Protein AF-A0A183F972-F1 (afdb_monomer_lite)

Structure (mmCIF, N/CA/C/O backbone):
data_AF-A0A183F972-F1
#
_entry.id   AF-A0A183F972-F1
#
loop_
_atom_site.group_PDB
_atom_site.id
_atom_site.type_symbol
_atom_site.label_atom_id
_atom_site.label_alt_id
_atom_site.label_comp_id
_atom_site.label_asym_id
_atom_site.label_entity_id
_atom_site.label_seq_id
_atom_site.pdbx_PDB_ins_code
_atom_site.Cartn_x
_atom_site.Cartn_y
_atom_site.Cartn_z
_atom_site.occupancy
_atom_site.B_iso_or_equiv
_atom_site.auth_seq_id
_atom_site.auth_comp_id
_atom_site.auth_asym_id
_atom_site.auth_atom_id
_atom_site.pdbx_PDB_model_num
ATOM 1 N N . MET A 1 1 ? 6.195 13.287 -15.548 1.00 52.66 1 MET A N 1
ATOM 2 C CA . MET A 1 1 ? 5.630 12.202 -14.712 1.00 52.66 1 MET A CA 1
ATOM 3 C C . MET A 1 1 ? 6.356 11.994 -13.378 1.00 52.66 1 MET A C 1
ATOM 5 O O . MET A 1 1 ? 5.667 11.969 -12.371 1.00 52.66 1 MET A O 1
ATOM 9 N N . LYS A 1 2 ? 7.701 11.931 -13.301 1.00 54.66 2 LYS A N 1
ATOM 10 C CA . LYS A 1 2 ? 8.439 11.693 -12.029 1.00 54.66 2 LYS A CA 1
ATOM 11 C C . LYS A 1 2 ? 8.076 12.628 -10.852 1.00 54.66 2 LYS A C 1
ATOM 13 O O . LYS A 1 2 ? 7.987 12.168 -9.719 1.00 54.66 2 LYS A O 1
ATOM 18 N N . HIS A 1 3 ? 7.812 13.912 -11.105 1.00 54.81 3 HIS A N 1
ATOM 19 C CA . HIS A 1 3 ? 7.526 14.889 -10.040 1.00 54.81 3 HIS A CA 1
ATOM 20 C C . HIS A 1 3 ? 6.145 14.739 -9.377 1.00 54.81 3 HIS A C 1
ATOM 22 O O . HIS A 1 3 ? 6.008 15.029 -8.191 1.00 54.81 3 HIS A O 1
ATOM 28 N N . VAL A 1 4 ? 5.130 14.249 -10.101 1.00 59.44 4 VAL A N 1
ATOM 29 C CA . VAL A 1 4 ? 3.787 14.010 -9.533 1.00 59.44 4 VAL A CA 1
ATOM 30 C C . VAL A 1 4 ? 3.843 12.853 -8.535 1.00 59.44 4 VAL A C 1
ATOM 32 O O . VAL A 1 4 ? 3.300 12.941 -7.439 1.00 59.44 4 VAL A O 1
ATOM 35 N N . PHE A 1 5 ? 4.601 11.807 -8.862 1.00 61.44 5 PHE A N 1
ATOM 36 C CA . PHE A 1 5 ? 4.790 10.664 -7.975 1.00 61.44 5 PHE A CA 1
ATOM 37 C C . PHE A 1 5 ? 5.693 10.978 -6.787 1.00 61.44 5 PHE A C 1
ATOM 39 O O . PHE A 1 5 ? 5.356 10.600 -5.671 1.00 61.44 5 PHE A O 1
ATOM 46 N N . GLN A 1 6 ? 6.756 11.768 -6.965 1.00 62.56 6 GLN A N 1
ATOM 47 C CA . GLN A 1 6 ? 7.500 12.323 -5.826 1.00 62.56 6 GLN A CA 1
ATOM 48 C C . GLN A 1 6 ? 6.594 13.112 -4.872 1.00 62.56 6 GLN A C 1
ATOM 50 O O . GLN A 1 6 ? 6.799 13.040 -3.661 1.00 62.56 6 GLN A O 1
ATOM 55 N N . CYS A 1 7 ? 5.580 13.817 -5.385 1.00 58.50 7 CYS A N 1
ATOM 56 C CA . CYS A 1 7 ? 4.576 14.486 -4.560 1.00 58.50 7 CYS A CA 1
ATOM 57 C C . CYS A 1 7 ? 3.728 13.468 -3.775 1.00 58.50 7 CYS A C 1
ATOM 59 O O . CYS A 1 7 ? 3.641 13.580 -2.554 1.00 58.50 7 CYS A O 1
ATOM 61 N N . TYR A 1 8 ? 3.211 12.418 -4.428 1.00 63.59 8 TYR A N 1
ATOM 62 C CA . TYR A 1 8 ? 2.487 11.329 -3.754 1.00 63.59 8 TYR A CA 1
ATOM 63 C C . TYR A 1 8 ? 3.323 10.653 -2.656 1.00 63.59 8 TYR A C 1
ATOM 65 O O . TYR A 1 8 ? 2.876 10.567 -1.514 1.00 63.59 8 TYR A O 1
ATOM 73 N N . PHE A 1 9 ? 4.566 10.260 -2.948 1.00 66.25 9 PHE A N 1
ATOM 74 C CA . PHE A 1 9 ? 5.472 9.677 -1.953 1.00 66.25 9 PHE A CA 1
ATOM 75 C C . PHE A 1 9 ? 5.820 10.653 -0.830 1.00 66.25 9 PHE A C 1
ATOM 77 O O . PHE A 1 9 ? 5.952 10.241 0.317 1.00 66.25 9 PHE A O 1
ATOM 84 N N . SER A 1 10 ? 5.959 11.945 -1.132 1.00 63.38 10 SER A N 1
ATOM 85 C CA . SER A 1 10 ? 6.227 12.964 -0.113 1.00 63.38 10 SER A CA 1
ATOM 86 C C . SER A 1 10 ? 5.037 13.159 0.821 1.00 63.38 10 SER A C 1
ATOM 88 O O . SER A 1 10 ? 5.247 13.397 2.005 1.00 63.38 10 SER A O 1
ATOM 90 N N . VAL A 1 11 ? 3.803 13.021 0.326 1.00 63.72 11 VAL A N 1
ATOM 91 C CA . VAL A 1 11 ? 2.592 13.027 1.162 1.00 63.72 11 VAL A CA 1
ATOM 92 C C . VAL A 1 11 ? 2.502 11.741 1.991 1.00 63.72 11 VAL A C 1
ATOM 94 O O . VAL A 1 11 ? 2.289 11.826 3.198 1.00 63.72 11 VAL A O 1
ATOM 97 N N . LEU A 1 12 ? 2.760 10.571 1.391 1.00 63.28 12 LEU A N 1
ATOM 98 C CA . LEU A 1 12 ? 2.764 9.274 2.089 1.00 63.28 12 LEU A CA 1
ATOM 99 C C . LEU A 1 12 ? 3.850 9.184 3.177 1.00 63.28 12 LEU A C 1
ATOM 101 O O . LEU A 1 12 ? 3.616 8.612 4.236 1.00 63.28 12 LEU A O 1
ATOM 105 N N . LYS A 1 13 ? 5.026 9.786 2.958 1.00 63.78 13 LYS A N 1
ATOM 106 C CA . LYS A 1 13 ? 6.125 9.831 3.942 1.00 63.78 13 LYS A CA 1
ATOM 107 C C . LYS A 1 13 ? 5.927 10.886 5.039 1.00 63.78 13 LYS A C 1
ATOM 109 O O . LYS A 1 13 ? 6.632 10.842 6.041 1.00 63.78 13 LYS A O 1
ATOM 114 N N . ARG A 1 14 ? 5.002 11.840 4.873 1.00 63.56 14 ARG A N 1
ATOM 115 C CA . ARG A 1 14 ? 4.762 12.956 5.812 1.00 63.56 14 ARG A CA 1
ATOM 116 C C . ARG A 1 14 ? 3.481 12.807 6.636 1.00 63.56 14 ARG A C 1
ATOM 118 O O . ARG A 1 14 ? 2.963 13.817 7.094 1.00 63.56 14 ARG A O 1
ATOM 125 N N . VAL A 1 15 ? 2.934 11.608 6.829 1.00 57.22 15 VAL A N 1
ATOM 126 C CA . VAL A 1 15 ? 1.603 11.460 7.450 1.00 57.22 15 VAL A CA 1
ATOM 127 C C . VAL A 1 15 ? 1.608 11.884 8.931 1.00 57.22 15 VAL A C 1
ATOM 129 O O . VAL A 1 15 ? 2.204 11.211 9.770 1.00 57.22 15 VAL A O 1
ATOM 132 N N . PRO A 1 16 ? 0.871 12.967 9.259 1.00 52.12 16 PRO A N 1
ATOM 133 C CA . PRO A 1 16 ? -0.159 12.848 10.288 1.00 52.12 16 PRO A CA 1
ATOM 134 C C . PRO A 1 16 ? -1.527 13.384 9.825 1.00 52.12 16 PRO A C 1
ATOM 136 O O . PRO A 1 16 ? -2.385 13.638 10.664 1.00 52.12 16 PRO A O 1
ATOM 139 N N . ASN A 1 17 ? -1.763 13.588 8.518 1.00 54.66 17 ASN A N 1
ATOM 140 C CA . ASN A 1 17 ? -3.038 14.129 8.034 1.00 54.66 17 ASN A CA 1
ATOM 141 C C . ASN A 1 17 ? -3.799 13.142 7.136 1.00 54.66 17 ASN A C 1
ATOM 143 O O . ASN A 1 17 ? -3.602 13.075 5.923 1.00 54.66 17 ASN A O 1
ATOM 147 N N . VAL A 1 18 ? -4.691 12.382 7.775 1.00 58.53 18 VAL A N 1
ATOM 148 C CA . VAL A 1 18 ? -5.548 11.336 7.187 1.00 58.53 18 VAL A CA 1
ATOM 149 C C . VAL A 1 18 ? -6.432 11.871 6.045 1.00 58.53 18 VAL A C 1
ATOM 151 O O . VAL A 1 18 ? -6.808 11.117 5.154 1.00 58.53 18 VAL A O 1
ATOM 154 N N . ALA A 1 19 ? -6.710 13.182 6.014 1.00 64.31 19 ALA A N 1
ATOM 155 C CA . ALA A 1 19 ? -7.578 13.820 5.019 1.00 64.31 19 ALA A CA 1
ATOM 156 C C . ALA A 1 19 ? -7.033 13.787 3.578 1.00 64.31 19 ALA A C 1
ATOM 158 O O . ALA A 1 19 ? -7.811 13.849 2.629 1.00 64.31 19 ALA A O 1
ATOM 159 N N . LEU A 1 20 ? -5.712 13.694 3.397 1.00 65.44 20 LEU A N 1
ATOM 160 C CA . LEU A 1 20 ? -5.097 13.615 2.065 1.00 65.44 20 LEU A CA 1
ATOM 161 C C . LEU A 1 20 ? -4.826 12.178 1.621 1.00 65.44 20 LEU A C 1
ATOM 163 O O . LEU A 1 20 ? -4.466 11.964 0.469 1.00 65.44 20 LEU A O 1
ATOM 167 N N . LEU A 1 21 ? -4.993 11.194 2.505 1.00 68.06 21 LEU A N 1
ATOM 168 C CA . LEU A 1 21 ? -4.638 9.815 2.199 1.00 68.06 21 LEU A CA 1
ATOM 169 C C . LEU A 1 21 ? -5.596 9.196 1.176 1.00 68.06 21 LEU A C 1
ATOM 171 O O . LEU A 1 21 ? -5.149 8.585 0.214 1.00 68.06 21 LEU A O 1
ATOM 175 N N . GLU A 1 22 ? -6.897 9.414 1.344 1.00 68.88 22 GLU A N 1
ATOM 176 C CA . GLU A 1 22 ? -7.937 8.885 0.456 1.00 68.88 22 GLU A CA 1
ATOM 177 C C . GLU A 1 22 ? -7.767 9.335 -1.014 1.00 68.88 22 GLU A C 1
ATOM 179 O O . GLU A 1 22 ? -7.609 8.466 -1.873 1.00 68.88 22 GLU A O 1
ATOM 184 N N . PRO A 1 23 ? -7.667 10.643 -1.342 1.00 68.44 23 PRO A N 1
ATOM 185 C CA . PRO A 1 23 ? -7.429 11.077 -2.723 1.00 68.44 23 PRO A CA 1
ATOM 186 C C . PRO A 1 23 ? -6.050 10.664 -3.267 1.00 68.44 23 PRO A C 1
ATOM 188 O O . PRO A 1 23 ? -5.878 10.519 -4.479 1.00 68.44 23 PRO A O 1
ATOM 191 N N . VAL A 1 24 ? -5.054 10.458 -2.396 1.00 72.94 24 VAL A N 1
ATOM 192 C CA . VAL A 1 24 ? -3.731 9.956 -2.795 1.00 72.94 24 VAL A CA 1
ATOM 193 C C . VAL A 1 24 ? -3.787 8.483 -3.184 1.00 72.94 24 VAL A C 1
ATOM 195 O O . VAL A 1 24 ? -3.256 8.129 -4.233 1.00 72.94 24 VAL A O 1
ATOM 198 N N . LEU A 1 25 ? -4.452 7.637 -2.398 1.00 69.56 25 LEU A N 1
ATOM 199 C CA . LEU A 1 25 ? -4.633 6.214 -2.704 1.00 69.56 25 LEU A CA 1
ATOM 200 C C . LEU A 1 25 ? -5.541 6.006 -3.923 1.00 69.56 25 LEU A C 1
ATOM 202 O O . LEU A 1 25 ? -5.273 5.141 -4.759 1.00 69.56 25 LEU A O 1
ATOM 206 N N . GLU A 1 26 ? -6.576 6.833 -4.082 1.00 72.88 26 GLU A N 1
ATOM 207 C CA . GLU A 1 26 ? -7.409 6.833 -5.287 1.00 72.88 26 GLU A CA 1
ATOM 208 C C . GLU A 1 26 ? -6.581 7.190 -6.532 1.00 72.88 26 GLU A C 1
ATOM 210 O O . GLU A 1 26 ? -6.651 6.497 -7.547 1.00 72.88 26 GLU A O 1
ATOM 215 N N . GLY A 1 27 ? -5.746 8.230 -6.454 1.00 72.56 27 GLY A N 1
ATOM 216 C CA . GLY A 1 27 ? -4.826 8.584 -7.534 1.00 72.56 27 GLY A CA 1
ATOM 217 C C . GLY A 1 27 ? -3.812 7.474 -7.821 1.00 72.56 27 GLY A C 1
ATOM 218 O O . GLY A 1 27 ? -3.597 7.118 -8.978 1.00 72.56 27 GLY A O 1
ATOM 219 N N . LEU A 1 28 ? -3.222 6.885 -6.780 1.00 71.88 28 LEU A N 1
ATOM 220 C CA . LEU A 1 28 ? -2.202 5.851 -6.932 1.00 71.88 28 LEU A CA 1
ATOM 221 C C . LEU A 1 28 ? -2.775 4.581 -7.562 1.00 71.88 28 LEU A C 1
ATOM 223 O O . LEU A 1 28 ? -2.160 4.049 -8.475 1.00 71.88 28 LEU A O 1
ATOM 227 N N . SER A 1 29 ? -3.967 4.144 -7.151 1.00 69.38 29 SER A N 1
ATOM 228 C CA . SER A 1 29 ? -4.647 2.997 -7.764 1.00 69.38 29 SER A CA 1
ATOM 229 C C . SER A 1 29 ? -5.073 3.271 -9.210 1.00 69.38 29 SER A C 1
ATOM 231 O O . SER A 1 29 ? -4.837 2.436 -10.080 1.00 69.38 29 SER A O 1
ATOM 233 N N . LYS A 1 30 ? -5.627 4.452 -9.517 1.00 72.62 30 LYS A N 1
ATOM 234 C CA . LYS A 1 30 ? -6.040 4.809 -10.888 1.00 72.62 30 LYS A CA 1
ATOM 235 C C . LYS A 1 30 ? -4.871 4.930 -11.857 1.00 72.62 30 LYS A C 1
ATOM 237 O O . LYS A 1 30 ? -4.999 4.538 -13.013 1.00 72.62 30 LYS A O 1
ATOM 242 N N . PHE A 1 31 ? -3.746 5.475 -11.407 1.00 73.56 31 PHE A N 1
ATOM 243 C CA . PHE A 1 31 ? -2.599 5.783 -12.263 1.00 73.56 31 PHE A CA 1
ATOM 244 C C . PHE A 1 31 ? -1.415 4.832 -12.054 1.00 73.56 31 PHE A C 1
ATOM 246 O O . PHE A 1 31 ? -0.340 5.090 -12.593 1.00 73.56 31 PHE A O 1
ATOM 253 N N . ALA A 1 32 ? -1.599 3.731 -11.315 1.00 69.75 32 ALA A N 1
ATOM 254 C CA . ALA A 1 32 ? -0.531 2.780 -10.999 1.00 69.75 32 ALA A CA 1
ATOM 255 C C . ALA A 1 32 ? 0.127 2.198 -12.260 1.00 69.75 32 ALA A C 1
ATOM 257 O O . ALA A 1 32 ? 1.331 1.993 -12.294 1.00 69.75 32 ALA A O 1
ATOM 258 N N . HIS A 1 33 ? -0.657 2.002 -13.321 1.00 70.50 33 HIS A N 1
ATOM 259 C CA . HIS A 1 33 ? -0.201 1.504 -14.621 1.00 70.50 33 HIS A CA 1
ATOM 260 C C . HIS A 1 33 ? 0.685 2.494 -15.404 1.00 70.50 33 HIS A C 1
ATOM 262 O O . HIS A 1 33 ? 1.290 2.119 -16.400 1.00 70.50 33 HIS A O 1
ATOM 268 N N . LEU A 1 34 ? 0.743 3.769 -14.999 1.00 72.00 34 LEU A N 1
ATOM 269 C CA . LEU A 1 34 ? 1.594 4.793 -15.624 1.00 72.00 34 LEU A CA 1
ATOM 270 C C . LEU A 1 34 ? 2.964 4.918 -14.942 1.00 72.00 34 LEU A C 1
ATOM 272 O O . LEU A 1 34 ? 3.776 5.767 -15.325 1.00 72.00 34 LEU A O 1
ATOM 276 N N . LEU A 1 35 ? 3.195 4.137 -13.889 1.00 74.00 35 LEU A N 1
ATOM 277 C CA . LEU A 1 35 ? 4.454 4.090 -13.164 1.00 74.00 35 LEU A CA 1
ATOM 278 C C . LEU A 1 35 ? 5.431 3.137 -13.845 1.00 74.00 35 LEU A C 1
ATOM 280 O O . LEU A 1 35 ? 5.046 2.092 -14.356 1.00 74.00 35 LEU A O 1
ATOM 284 N N . GLY A 1 36 ? 6.713 3.491 -13.789 1.00 76.56 36 GLY A N 1
ATOM 285 C CA . GLY A 1 36 ? 7.775 2.545 -14.105 1.00 76.56 36 GLY A CA 1
ATOM 286 C C . GLY A 1 36 ? 7.884 1.458 -13.032 1.00 76.56 36 GLY A C 1
ATOM 287 O O . GLY A 1 36 ? 7.676 1.728 -11.843 1.00 76.56 36 GLY A O 1
ATOM 288 N N . VAL A 1 37 ? 8.238 0.243 -13.453 1.00 80.94 37 VAL A N 1
ATOM 289 C CA . VAL A 1 37 ? 8.401 -0.933 -12.580 1.00 80.94 37 VAL A CA 1
ATOM 290 C C . VAL A 1 37 ? 9.410 -0.672 -11.457 1.00 80.94 37 VAL A C 1
ATOM 292 O O . VAL A 1 37 ? 9.263 -1.200 -10.356 1.00 80.94 37 VAL A O 1
ATOM 295 N N . GLU A 1 38 ? 10.384 0.217 -11.683 1.00 81.88 38 GLU A N 1
ATOM 296 C CA . GLU A 1 38 ? 11.401 0.602 -10.702 1.00 81.88 38 GLU A CA 1
ATOM 297 C C . GLU A 1 38 ? 10.843 1.251 -9.421 1.00 81.88 38 GLU A C 1
ATOM 299 O O . GLU A 1 38 ? 11.564 1.363 -8.435 1.00 81.88 38 GLU A O 1
ATOM 304 N N . PHE A 1 39 ? 9.576 1.682 -9.415 1.00 80.12 39 PHE A N 1
ATOM 305 C CA . PHE A 1 39 ? 8.934 2.305 -8.252 1.00 80.12 39 PHE A CA 1
ATOM 306 C C . PHE A 1 39 ? 8.040 1.351 -7.458 1.00 80.12 39 PHE A C 1
ATOM 308 O O . PHE A 1 39 ? 7.573 1.709 -6.376 1.00 80.12 39 PHE A O 1
ATOM 315 N N . PHE A 1 40 ? 7.744 0.165 -7.986 1.00 84.88 40 PHE A N 1
ATOM 316 C CA . PHE A 1 40 ? 6.723 -0.696 -7.401 1.00 84.88 40 PHE A CA 1
ATOM 317 C C . PHE A 1 40 ? 7.124 -1.275 -6.048 1.00 84.88 40 PHE A C 1
ATOM 319 O O . PHE A 1 40 ? 6.279 -1.314 -5.157 1.00 84.88 40 PHE A O 1
ATOM 326 N N . GLU A 1 41 ? 8.388 -1.656 -5.850 1.00 85.88 41 GLU A N 1
ATOM 327 C CA . GLU A 1 41 ? 8.857 -2.169 -4.555 1.00 85.88 41 GLU A CA 1
ATOM 328 C C . GLU A 1 41 ? 8.655 -1.142 -3.432 1.00 85.88 41 GLU A C 1
ATOM 330 O O . GLU A 1 41 ? 8.077 -1.465 -2.393 1.00 85.88 41 GLU A O 1
ATOM 335 N N . ASP A 1 42 ? 9.019 0.120 -3.679 1.00 83.75 42 ASP A N 1
ATOM 336 C CA . ASP A 1 42 ? 8.832 1.222 -2.730 1.00 83.75 42 ASP A CA 1
ATOM 337 C C . ASP A 1 42 ? 7.350 1.458 -2.399 1.00 83.75 42 ASP A C 1
ATOM 339 O O . ASP A 1 42 ? 6.992 1.741 -1.249 1.00 83.75 42 ASP A O 1
ATOM 343 N N . ILE A 1 43 ? 6.465 1.346 -3.395 1.00 83.62 43 ILE A N 1
ATOM 344 C CA . ILE A 1 43 ? 5.018 1.509 -3.194 1.00 83.62 43 ILE A CA 1
ATOM 345 C C . ILE A 1 43 ? 4.468 0.353 -2.382 1.00 83.62 43 ILE A C 1
ATOM 347 O O . ILE A 1 43 ? 3.774 0.595 -1.399 1.00 83.62 43 ILE A O 1
ATOM 351 N N . ILE A 1 44 ? 4.784 -0.882 -2.765 1.00 87.50 44 ILE A N 1
ATOM 352 C CA . ILE A 1 44 ? 4.307 -2.085 -2.083 1.00 87.50 44 ILE A CA 1
ATOM 353 C C . ILE A 1 44 ? 4.757 -2.057 -0.621 1.00 87.50 44 ILE A C 1
ATOM 355 O O . ILE A 1 44 ? 3.927 -2.248 0.264 1.00 87.50 44 ILE A O 1
ATOM 359 N N . TYR A 1 45 ? 6.017 -1.704 -0.356 1.00 87.81 45 TYR A N 1
ATOM 360 C CA . TYR A 1 45 ? 6.536 -1.531 1.000 1.00 87.81 45 TYR A CA 1
ATOM 361 C C . TYR A 1 45 ? 5.801 -0.427 1.778 1.00 87.81 45 TYR A C 1
ATOM 363 O O . TYR A 1 45 ? 5.456 -0.588 2.949 1.00 87.81 45 TYR A O 1
ATOM 371 N N . THR A 1 46 ? 5.512 0.706 1.133 1.00 86.06 46 THR A N 1
ATOM 372 C CA . THR A 1 46 ? 4.760 1.801 1.766 1.00 86.06 46 THR A CA 1
ATOM 373 C C . THR A 1 46 ? 3.326 1.380 2.098 1.00 86.06 46 THR A C 1
ATOM 375 O O . THR A 1 46 ? 2.848 1.657 3.197 1.00 86.06 46 THR A O 1
ATOM 378 N N . MET A 1 47 ? 2.644 0.688 1.181 1.00 88.25 47 MET A N 1
ATOM 379 C CA . MET A 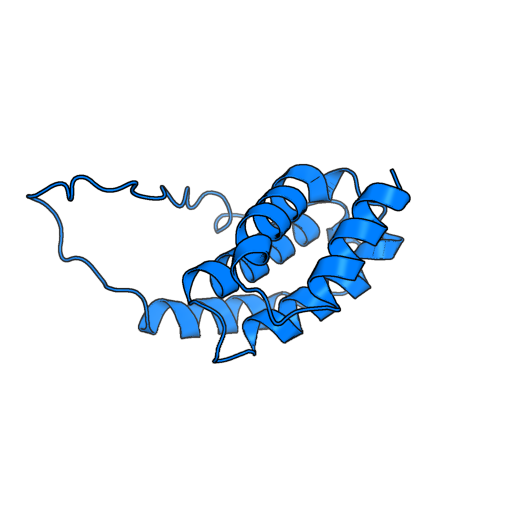1 47 ? 1.291 0.169 1.398 1.00 88.25 47 MET A CA 1
ATOM 380 C C . MET A 1 47 ? 1.268 -0.874 2.513 1.00 88.25 47 MET A C 1
ATOM 382 O O . MET A 1 47 ? 0.373 -0.840 3.350 1.00 88.25 47 MET A O 1
ATOM 386 N N . GLU A 1 48 ? 2.261 -1.759 2.568 1.00 89.25 48 GLU A N 1
ATOM 387 C CA . GLU A 1 48 ? 2.402 -2.764 3.624 1.00 89.25 48 GLU A CA 1
ATOM 388 C C . GLU A 1 48 ? 2.475 -2.107 5.011 1.00 89.25 48 GLU A C 1
ATOM 390 O O . GLU A 1 48 ? 1.662 -2.417 5.881 1.00 89.25 48 GLU A O 1
ATOM 395 N N . ASN A 1 49 ? 3.329 -1.092 5.178 1.00 88.69 49 ASN A N 1
ATOM 396 C CA . ASN A 1 49 ? 3.420 -0.330 6.430 1.00 88.69 49 ASN A CA 1
ATOM 397 C C . ASN A 1 49 ? 2.110 0.391 6.801 1.00 88.69 49 ASN A C 1
ATOM 399 O O . ASN A 1 49 ? 1.762 0.497 7.978 1.00 88.69 49 ASN A O 1
ATOM 403 N N . LEU A 1 50 ? 1.373 0.907 5.812 1.00 87.31 50 LEU A N 1
ATOM 404 C CA . LEU A 1 50 ? 0.086 1.567 6.044 1.00 87.31 50 LEU A CA 1
ATOM 405 C C . LEU A 1 50 ? -1.001 0.577 6.470 1.00 87.31 50 LEU A C 1
ATOM 407 O O . LEU A 1 50 ? -1.788 0.889 7.360 1.00 87.31 50 LEU A O 1
ATOM 411 N N . VAL A 1 51 ? -1.028 -0.619 5.882 1.00 89.50 51 VAL A N 1
ATOM 412 C CA . VAL A 1 51 ? -1.980 -1.684 6.235 1.00 89.50 51 VAL A CA 1
ATOM 413 C C . VAL A 1 51 ? -1.756 -2.184 7.663 1.00 89.50 51 VAL A C 1
ATOM 415 O O . VAL A 1 51 ? -2.710 -2.535 8.351 1.00 89.50 51 VAL A O 1
ATOM 418 N N . GLU A 1 52 ? -0.516 -2.193 8.151 1.00 88.44 52 GLU A N 1
ATOM 419 C CA . GLU A 1 52 ? -0.215 -2.582 9.534 1.00 88.44 52 GLU A CA 1
ATOM 420 C C . GLU A 1 52 ? -0.510 -1.480 10.567 1.00 88.44 52 GLU A C 1
ATOM 422 O O . GLU A 1 52 ? -0.572 -1.746 11.775 1.00 88.44 52 GLU A O 1
ATOM 427 N N . ASN A 1 53 ? -0.751 -0.245 10.119 1.00 87.44 53 ASN A N 1
ATOM 428 C CA . ASN A 1 53 ? -1.058 0.873 10.997 1.00 87.44 53 ASN A CA 1
ATOM 429 C C . ASN A 1 53 ? -2.487 0.774 11.558 1.00 87.44 53 ASN A C 1
ATOM 431 O O . ASN A 1 53 ? -3.463 1.154 10.917 1.00 87.44 53 ASN A O 1
ATOM 435 N N . LYS A 1 54 ? -2.604 0.347 12.821 1.00 79.75 54 LYS A N 1
ATOM 436 C CA . LYS A 1 54 ? -3.889 0.210 13.535 1.00 79.75 54 LYS A CA 1
ATOM 437 C C . LYS A 1 54 ? -4.676 1.515 13.700 1.00 79.75 54 LYS A C 1
ATOM 439 O O . LYS A 1 54 ? -5.873 1.457 13.960 1.00 79.75 54 LYS A O 1
ATOM 444 N N . ASN A 1 55 ? -4.023 2.671 13.575 1.00 84.56 55 ASN A N 1
ATOM 445 C CA . ASN A 1 55 ? -4.688 3.974 13.649 1.00 84.56 55 ASN A CA 1
ATOM 446 C C . ASN A 1 55 ? -5.298 4.390 12.303 1.00 84.56 55 ASN A C 1
ATOM 448 O O . ASN A 1 55 ? -6.006 5.395 12.232 1.00 84.56 55 ASN A O 1
ATOM 452 N N . LEU A 1 56 ? -5.006 3.650 11.230 1.00 84.56 56 LEU A N 1
ATOM 453 C CA . LEU A 1 56 ? -5.537 3.908 9.906 1.00 84.56 56 LEU A CA 1
ATOM 454 C C . LEU A 1 56 ? -6.973 3.388 9.798 1.00 84.56 56 LEU A C 1
ATOM 456 O O . LEU A 1 56 ? -7.284 2.296 10.279 1.00 84.56 56 LEU A O 1
ATOM 460 N N . ARG A 1 57 ? -7.862 4.150 9.149 1.00 84.62 57 ARG A N 1
ATOM 461 C CA . ARG A 1 57 ? -9.256 3.725 8.965 1.00 84.62 57 ARG A CA 1
ATOM 462 C C . ARG A 1 57 ? -9.292 2.405 8.193 1.00 84.62 57 ARG A C 1
ATOM 464 O O . ARG A 1 57 ? -8.518 2.208 7.259 1.00 84.62 57 ARG A O 1
ATOM 471 N N . LEU A 1 58 ? -10.242 1.537 8.533 1.00 85.00 58 LEU A N 1
ATOM 472 C CA . LEU A 1 58 ? -10.445 0.245 7.866 1.00 85.00 58 LEU A CA 1
ATOM 473 C C . LEU A 1 58 ? -10.531 0.384 6.336 1.00 85.00 58 LEU A C 1
ATOM 475 O O . LEU A 1 58 ? -9.895 -0.365 5.600 1.00 85.00 58 LEU A O 1
ATOM 479 N N . LEU A 1 59 ? -11.275 1.388 5.865 1.00 82.88 59 LEU A N 1
ATOM 480 C CA . LEU A 1 59 ? -11.431 1.674 4.441 1.00 82.88 59 LEU A CA 1
ATOM 481 C C . LEU A 1 59 ? -10.103 2.066 3.767 1.00 82.88 59 LEU A C 1
ATOM 483 O O . LEU A 1 59 ? -9.817 1.608 2.666 1.00 82.88 59 LEU A O 1
ATOM 487 N N . ASP A 1 60 ? -9.266 2.857 4.440 1.00 83.62 60 ASP A N 1
ATOM 488 C CA . ASP A 1 60 ? -7.958 3.268 3.913 1.00 83.62 60 ASP A CA 1
ATOM 489 C C . ASP A 1 60 ? -6.993 2.076 3.825 1.00 83.62 60 ASP A C 1
ATOM 491 O O . ASP A 1 60 ? -6.246 1.954 2.854 1.00 83.62 60 ASP A O 1
ATOM 495 N N . GLN A 1 61 ? -7.040 1.156 4.798 1.00 87.94 61 GLN A N 1
ATOM 496 C CA . GLN A 1 61 ? -6.272 -0.093 4.744 1.00 87.94 61 GLN A CA 1
ATOM 497 C C . GLN A 1 61 ? -6.693 -0.945 3.536 1.00 87.94 61 GLN A C 1
ATOM 499 O O . GLN A 1 61 ? -5.839 -1.468 2.820 1.00 87.94 61 GLN A O 1
ATOM 504 N N . LEU A 1 62 ? -7.996 -1.035 3.251 1.00 87.50 62 LEU A N 1
ATOM 505 C CA . LEU A 1 62 ? -8.505 -1.736 2.067 1.00 87.50 62 LEU A CA 1
ATOM 506 C C . LEU A 1 62 ? -8.055 -1.069 0.760 1.00 87.50 62 LEU A C 1
ATOM 508 O O . LEU A 1 62 ? -7.660 -1.770 -0.171 1.00 87.50 62 LEU A O 1
ATOM 512 N N . TYR A 1 63 ? -8.041 0.265 0.690 1.00 83.12 63 TYR A N 1
ATOM 513 C CA . TYR A 1 63 ? -7.514 0.981 -0.476 1.00 83.12 63 TYR A CA 1
ATOM 514 C C . TYR A 1 63 ? -6.019 0.732 -0.703 1.00 83.12 63 TYR A C 1
ATOM 516 O O . TYR A 1 63 ? -5.596 0.564 -1.851 1.00 83.12 63 TYR A O 1
ATOM 524 N N . CYS A 1 64 ? -5.220 0.655 0.366 1.00 87.75 64 CYS A N 1
ATOM 525 C CA . CYS A 1 64 ? -3.803 0.299 0.266 1.00 87.75 64 CYS A CA 1
ATOM 526 C C . CYS A 1 64 ? -3.630 -1.098 -0.349 1.00 87.75 64 CYS A C 1
ATOM 528 O O . CYS A 1 64 ? -2.865 -1.267 -1.298 1.00 87.75 64 CYS A O 1
ATOM 530 N N . ILE A 1 65 ? -4.393 -2.085 0.134 1.00 90.38 65 ILE A N 1
ATOM 531 C CA . ILE A 1 65 ? -4.346 -3.457 -0.390 1.00 90.38 65 ILE A CA 1
ATOM 532 C C . ILE A 1 65 ? -4.791 -3.508 -1.856 1.00 90.38 65 ILE A C 1
ATOM 534 O O . ILE A 1 65 ? -4.114 -4.119 -2.680 1.00 90.38 65 ILE A O 1
ATOM 538 N N . ASN A 1 66 ? -5.886 -2.828 -2.206 1.00 86.94 66 ASN A N 1
ATOM 539 C CA . ASN A 1 66 ? -6.361 -2.762 -3.587 1.00 86.94 66 ASN A CA 1
ATOM 540 C C . ASN A 1 66 ? -5.302 -2.161 -4.523 1.00 86.94 66 ASN A C 1
ATOM 542 O O . ASN A 1 66 ? -5.100 -2.654 -5.626 1.00 86.94 66 ASN A O 1
ATOM 546 N N . THR A 1 67 ? -4.582 -1.133 -4.069 1.00 85.56 67 THR A N 1
ATOM 547 C CA . THR A 1 67 ? -3.499 -0.519 -4.850 1.00 85.56 67 THR A CA 1
ATOM 548 C C . THR A 1 67 ? -2.375 -1.515 -5.133 1.00 85.56 67 THR A C 1
ATOM 550 O O . THR A 1 67 ? -1.883 -1.575 -6.258 1.00 85.56 67 THR A O 1
ATOM 553 N N . VAL A 1 68 ? -2.000 -2.334 -4.146 1.00 88.44 68 VAL A N 1
ATOM 554 C CA . VAL A 1 68 ? -1.004 -3.399 -4.338 1.00 88.44 68 VAL A CA 1
ATOM 555 C C . VAL A 1 68 ? -1.485 -4.426 -5.358 1.00 88.44 68 VAL A C 1
ATOM 557 O O . VAL A 1 68 ? -0.721 -4.777 -6.251 1.00 88.44 68 VAL A O 1
ATOM 560 N N . PHE A 1 69 ? -2.741 -4.872 -5.282 1.00 89.25 69 PHE A N 1
ATOM 561 C CA . PHE A 1 69 ? -3.268 -5.819 -6.266 1.00 89.25 69 PHE A CA 1
ATOM 562 C C . PHE A 1 69 ? -3.312 -5.231 -7.674 1.00 89.25 69 PHE A C 1
ATOM 564 O O . PHE A 1 69 ? -2.879 -5.898 -8.601 1.00 89.25 69 PHE A O 1
ATOM 571 N N . VAL A 1 70 ? -3.700 -3.965 -7.843 1.00 85.38 70 VAL A N 1
ATOM 572 C CA . VAL A 1 70 ? -3.647 -3.294 -9.153 1.00 85.38 70 VAL A CA 1
ATOM 573 C C . VAL A 1 70 ? -2.225 -3.278 -9.727 1.00 85.38 70 VAL A C 1
ATOM 575 O O . VAL A 1 70 ? -2.045 -3.551 -10.912 1.00 85.38 70 VAL A O 1
ATOM 578 N N . ILE A 1 71 ? -1.210 -2.997 -8.901 1.00 85.50 71 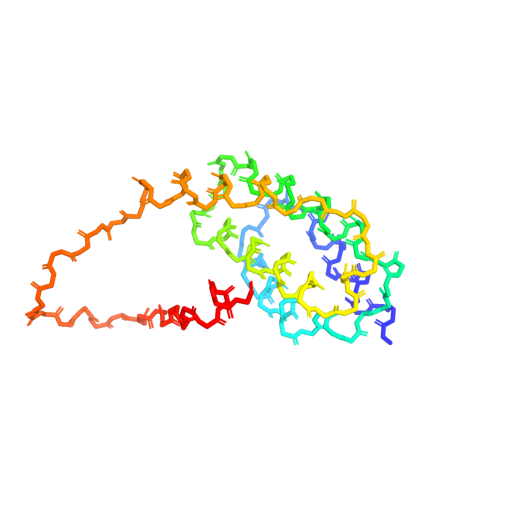ILE A N 1
ATOM 579 C CA . ILE A 1 71 ? 0.200 -3.029 -9.326 1.00 85.50 71 ILE A CA 1
ATOM 580 C C . ILE A 1 71 ? 0.606 -4.444 -9.746 1.00 85.50 71 ILE A C 1
ATOM 582 O O . ILE A 1 71 ? 1.165 -4.627 -10.827 1.00 85.50 71 ILE A O 1
ATOM 586 N N . LEU A 1 72 ? 0.306 -5.441 -8.909 1.00 87.94 72 LEU A N 1
ATOM 587 C CA . LEU A 1 72 ? 0.659 -6.839 -9.155 1.00 87.94 72 LEU A CA 1
ATOM 588 C C . LEU A 1 72 ? -0.134 -7.466 -10.306 1.00 87.94 72 LEU A C 1
ATOM 590 O O . LEU A 1 72 ? 0.339 -8.438 -10.873 1.00 87.94 72 LEU A O 1
ATOM 594 N N . SER A 1 73 ? -1.299 -6.934 -10.679 1.00 85.19 73 SER A N 1
ATOM 595 C CA . SER A 1 73 ? -2.048 -7.374 -11.862 1.00 85.19 73 SER A CA 1
ATOM 596 C C . SER A 1 73 ? -1.491 -6.805 -13.172 1.00 85.19 73 SER A C 1
ATOM 598 O O . SER A 1 73 ? -1.757 -7.378 -14.226 1.00 85.19 73 SER A O 1
ATOM 600 N N . GLY A 1 74 ? -0.733 -5.704 -13.124 1.00 83.75 74 GLY A N 1
ATOM 601 C CA . GLY A 1 74 ? -0.085 -5.084 -14.284 1.00 83.75 74 GLY A CA 1
ATOM 602 C C . GLY A 1 74 ? 1.377 -5.505 -14.451 1.00 83.75 74 GLY A C 1
ATOM 603 O O . GLY A 1 74 ? 1.749 -6.649 -14.203 1.00 83.75 74 GLY A O 1
ATOM 604 N N . ASP A 1 75 ? 2.240 -4.555 -14.815 1.00 80.38 75 ASP A N 1
ATOM 605 C CA . ASP A 1 75 ? 3.680 -4.799 -15.009 1.00 80.38 75 ASP A CA 1
ATOM 606 C C . ASP A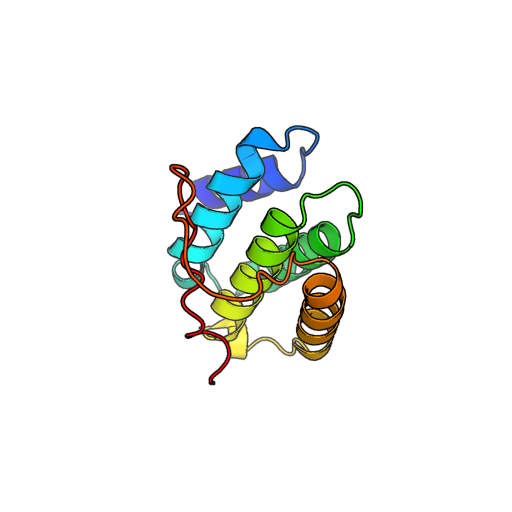 1 75 ? 4.406 -5.242 -13.719 1.00 80.38 75 ASP A C 1
ATOM 608 O O . ASP A 1 75 ? 5.539 -5.727 -13.761 1.00 80.38 75 ASP A O 1
ATOM 612 N N . GLY A 1 76 ? 3.754 -5.114 -12.557 1.00 79.56 76 GLY A N 1
ATOM 613 C CA . GLY A 1 76 ? 4.256 -5.591 -11.271 1.00 79.56 76 GLY A CA 1
ATOM 614 C C . GLY A 1 76 ? 4.300 -7.114 -11.138 1.00 79.56 76 GLY A C 1
ATOM 615 O O . GLY A 1 76 ? 4.929 -7.595 -10.201 1.00 79.56 76 GLY A O 1
ATOM 616 N N . GLN A 1 77 ? 3.723 -7.878 -12.075 1.00 82.00 77 GLN A N 1
ATOM 617 C CA . GLN A 1 77 ? 3.873 -9.344 -12.135 1.00 82.00 77 GLN A CA 1
ATOM 618 C C . GLN A 1 77 ? 5.333 -9.793 -12.281 1.00 82.00 77 GLN A C 1
ATOM 620 O O . GLN A 1 77 ? 5.683 -10.909 -11.906 1.00 82.00 77 GLN A O 1
ATOM 625 N N . LEU A 1 78 ? 6.192 -8.928 -12.830 1.00 81.00 78 LEU A N 1
ATOM 626 C CA . LEU A 1 78 ? 7.622 -9.197 -12.979 1.00 81.00 78 LEU A CA 1
ATOM 627 C C . LEU A 1 78 ? 8.385 -9.100 -11.649 1.00 81.00 78 LEU A C 1
ATOM 629 O O . LEU A 1 78 ? 9.545 -9.506 -11.574 1.00 81.00 78 LEU A O 1
ATOM 633 N N . LEU A 1 79 ? 7.753 -8.567 -10.600 1.00 82.06 79 LEU A N 1
ATOM 634 C CA . LEU A 1 79 ? 8.324 -8.526 -9.263 1.00 82.06 79 LEU A CA 1
ATOM 635 C C . LEU A 1 79 ? 8.126 -9.877 -8.581 1.00 82.06 79 LEU A C 1
ATOM 637 O O . LEU A 1 79 ? 7.033 -10.438 -8.583 1.00 82.06 79 LEU A O 1
ATOM 641 N N . ASN A 1 80 ? 9.155 -10.364 -7.891 1.00 82.88 80 ASN A N 1
ATOM 642 C CA . ASN A 1 80 ? 9.068 -11.589 -7.093 1.00 82.88 80 ASN A CA 1
ATOM 643 C C . ASN A 1 80 ? 8.403 -11.333 -5.722 1.00 82.88 80 ASN A C 1
ATOM 645 O O . ASN A 1 80 ? 8.957 -11.648 -4.666 1.00 82.88 80 ASN A O 1
ATOM 649 N N . VAL A 1 81 ? 7.239 -10.680 -5.728 1.00 85.69 81 VAL A N 1
ATOM 650 C CA . VAL A 1 81 ? 6.479 -10.306 -4.530 1.00 85.69 81 VAL A CA 1
ATOM 651 C C . VAL A 1 81 ? 5.434 -11.376 -4.239 1.00 85.69 81 VAL A C 1
ATOM 653 O O . VAL A 1 81 ? 4.554 -11.621 -5.052 1.00 85.69 81 VAL A O 1
ATOM 656 N N . ASP A 1 82 ? 5.476 -11.964 -3.041 1.00 86.44 82 ASP A N 1
ATOM 657 C CA . ASP A 1 82 ? 4.430 -12.886 -2.581 1.00 86.44 82 ASP A CA 1
ATOM 658 C C . ASP A 1 82 ? 3.149 -12.133 -2.138 1.00 86.44 82 ASP A C 1
ATOM 660 O O . ASP A 1 82 ? 3.176 -11.452 -1.099 1.00 86.44 82 ASP A O 1
ATOM 664 N N . PRO A 1 83 ? 2.009 -12.270 -2.850 1.00 87.81 83 PRO A N 1
ATOM 665 C CA . PRO A 1 83 ? 0.758 -11.605 -2.493 1.00 87.81 83 PRO A CA 1
ATOM 666 C C . PRO A 1 83 ? 0.064 -12.218 -1.262 1.00 87.81 83 PRO A C 1
ATOM 668 O O . PRO A 1 83 ? -0.854 -11.601 -0.711 1.00 87.81 83 PRO A O 1
ATOM 671 N N . SER A 1 84 ? 0.492 -13.394 -0.772 1.00 89.25 84 SER A N 1
ATOM 672 C CA . SER A 1 84 ? -0.146 -14.123 0.342 1.00 89.25 84 SER A CA 1
ATOM 673 C C . SER A 1 84 ? -0.316 -13.288 1.614 1.00 89.25 84 SER A C 1
ATOM 675 O O . SER A 1 84 ? -1.256 -13.488 2.391 1.00 89.25 84 SER A O 1
ATOM 677 N N . ARG A 1 85 ? 0.588 -12.334 1.852 1.00 89.81 85 ARG A N 1
ATOM 678 C CA . ARG A 1 85 ? 0.535 -11.431 3.008 1.00 89.81 85 ARG A CA 1
ATOM 679 C C . ARG A 1 85 ? -0.597 -10.410 2.908 1.00 89.81 85 ARG A C 1
ATOM 681 O O . ARG A 1 85 ? -1.280 -10.170 3.901 1.00 89.81 85 ARG A O 1
ATOM 688 N N . PHE A 1 86 ? -0.879 -9.906 1.709 1.00 91.19 86 PHE A N 1
ATOM 689 C CA . PHE A 1 86 ? -1.982 -8.976 1.473 1.0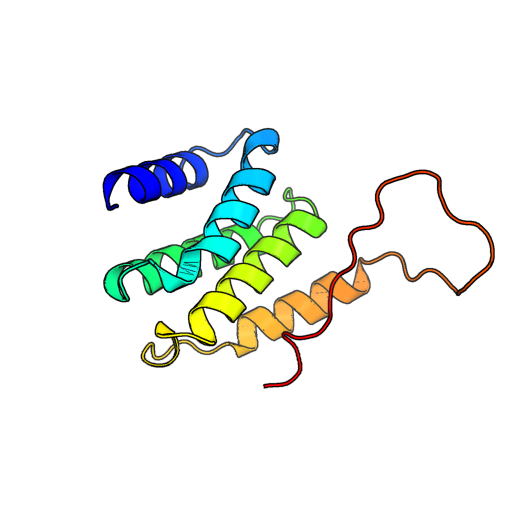0 91.19 86 PHE A CA 1
ATOM 690 C C . PHE A 1 86 ? -3.335 -9.684 1.564 1.00 91.19 86 PHE A C 1
ATOM 692 O O . PHE A 1 86 ? -4.240 -9.165 2.214 1.00 91.19 86 PHE A O 1
ATOM 699 N N . TYR A 1 87 ? -3.447 -10.917 1.054 1.00 91.56 87 TYR A N 1
ATOM 700 C CA . TYR A 1 87 ? -4.640 -11.747 1.263 1.00 91.56 87 TYR A CA 1
ATOM 701 C C . TYR A 1 87 ? -4.923 -11.984 2.753 1.00 91.56 87 TYR A C 1
ATOM 703 O O . TYR A 1 87 ? -6.051 -11.797 3.210 1.00 91.56 87 TYR A O 1
ATOM 711 N N . ARG A 1 88 ? -3.897 -12.319 3.548 1.00 92.75 88 ARG A N 1
ATOM 712 C CA . ARG A 1 88 ? -4.028 -12.463 5.011 1.00 92.75 88 ARG A CA 1
ATOM 713 C C . ARG A 1 88 ? -4.533 -11.184 5.682 1.00 92.75 88 ARG A C 1
ATOM 715 O O . ARG A 1 88 ? -5.356 -11.266 6.595 1.00 92.75 88 ARG A O 1
ATOM 722 N N . SER A 1 89 ? -4.074 -10.017 5.234 1.00 92.12 89 SER A N 1
ATOM 723 C CA . SER A 1 89 ? -4.578 -8.730 5.718 1.00 92.12 89 SER A CA 1
ATOM 724 C C . SER A 1 89 ? -6.048 -8.522 5.356 1.00 92.12 89 SER A C 1
ATOM 726 O O . SER A 1 89 ? -6.823 -8.175 6.241 1.00 92.12 89 SER A O 1
ATOM 728 N N . VAL A 1 90 ? -6.480 -8.837 4.128 1.00 91.06 90 VAL A N 1
ATOM 729 C CA . VAL A 1 90 ? -7.906 -8.776 3.747 1.00 91.06 90 VAL A CA 1
ATOM 730 C C . VAL A 1 90 ? -8.759 -9.644 4.665 1.00 91.06 90 VAL A C 1
ATOM 732 O O . VAL A 1 90 ? -9.721 -9.141 5.236 1.00 91.06 90 VAL A O 1
ATOM 735 N N . TYR A 1 91 ? -8.391 -10.909 4.889 1.00 90.38 91 TYR A N 1
ATOM 736 C CA . TYR A 1 91 ? -9.146 -11.795 5.787 1.00 90.38 91 TYR A CA 1
ATOM 737 C C . TYR A 1 91 ? -9.249 -11.253 7.216 1.00 90.38 91 TYR A C 1
ATOM 739 O O . TYR A 1 91 ? -10.287 -11.388 7.863 1.00 90.38 91 TYR A O 1
ATOM 747 N N . ARG A 1 92 ? -8.199 -10.592 7.710 1.00 90.81 92 ARG A N 1
ATOM 748 C CA . ARG A 1 92 ? -8.222 -9.929 9.018 1.00 90.81 92 ARG A CA 1
ATOM 749 C C . ARG A 1 92 ? -9.185 -8.738 9.042 1.00 90.81 92 ARG A C 1
ATOM 751 O O . ARG A 1 92 ? -9.892 -8.566 10.031 1.00 90.81 92 ARG A O 1
ATOM 758 N N . LEU A 1 93 ? -9.203 -7.935 7.978 1.00 89.62 93 LEU A N 1
ATOM 759 C CA . LEU A 1 93 ? -10.051 -6.745 7.849 1.00 89.62 93 LEU A CA 1
ATOM 760 C C . LEU A 1 93 ? -11.517 -7.093 7.584 1.00 89.62 93 LEU A C 1
ATOM 762 O O . LEU A 1 93 ? -12.396 -6.405 8.093 1.00 89.62 93 LEU A O 1
ATOM 766 N N . LEU A 1 94 ? -11.793 -8.191 6.875 1.00 86.88 94 LEU A N 1
ATOM 767 C CA . LEU A 1 94 ? -13.147 -8.711 6.658 1.00 86.88 94 LEU A CA 1
ATOM 768 C C . LEU A 1 94 ? -13.882 -8.939 7.987 1.00 86.88 94 LEU A C 1
ATOM 770 O O . LEU A 1 94 ? -15.053 -8.599 8.093 1.00 86.88 94 LEU A O 1
ATOM 774 N N . ASN A 1 95 ? -13.190 -9.420 9.025 1.00 84.75 95 ASN A N 1
ATOM 775 C CA . ASN A 1 95 ? -13.778 -9.601 10.361 1.00 84.75 95 ASN A CA 1
ATOM 776 C C . ASN A 1 95 ? -14.181 -8.287 11.055 1.00 84.75 95 ASN A C 1
ATOM 778 O O . ASN A 1 95 ? -14.903 -8.320 12.047 1.00 84.75 95 ASN A O 1
ATOM 782 N N . GLN A 1 96 ? -13.689 -7.143 10.577 1.00 83.31 96 GLN A N 1
ATOM 783 C CA . GLN A 1 96 ? -13.991 -5.819 11.125 1.00 83.31 96 GLN A CA 1
ATOM 784 C C . GLN A 1 96 ? -15.069 -5.092 10.319 1.00 83.31 96 GLN A C 1
ATOM 786 O O . GLN A 1 96 ? -15.549 -4.043 10.750 1.00 83.31 96 GLN A O 1
ATOM 791 N N . LEU A 1 97 ? -15.439 -5.616 9.146 1.00 81.88 97 LEU A N 1
ATOM 792 C CA . LEU A 1 97 ? -16.473 -5.004 8.332 1.00 81.88 97 LEU A CA 1
ATOM 793 C C . LEU A 1 97 ? -17.845 -5.212 8.981 1.00 81.88 97 LEU A C 1
ATOM 795 O O . LEU A 1 97 ? -18.155 -6.314 9.443 1.00 81.88 97 LEU A O 1
ATOM 799 N N . PRO A 1 98 ? -18.699 -4.177 8.986 1.00 75.88 98 PRO A N 1
ATOM 800 C CA . PRO A 1 98 ? -20.087 -4.351 9.364 1.00 75.88 98 PRO A CA 1
ATOM 801 C C . PRO A 1 98 ? -20.766 -5.228 8.304 1.00 75.88 98 PRO A C 1
ATOM 803 O O . PRO A 1 98 ? -21.015 -4.792 7.182 1.00 75.88 98 PRO A O 1
ATOM 806 N N . PHE A 1 99 ? -21.049 -6.485 8.645 1.00 68.31 99 PHE A N 1
ATOM 807 C CA . PHE A 1 99 ? -21.877 -7.344 7.806 1.00 68.31 99 PHE A CA 1
ATOM 808 C C . PHE A 1 99 ? -23.332 -6.907 7.947 1.00 68.31 99 PHE A C 1
ATOM 810 O O . PHE A 1 99 ? -24.014 -7.241 8.917 1.00 68.31 99 PHE A O 1
ATOM 817 N N . GLU A 1 100 ? -23.810 -6.137 6.976 1.00 59.97 100 GLU A N 1
ATOM 818 C CA . GLU A 1 100 ? -25.213 -5.760 6.905 1.00 59.97 100 GLU A CA 1
ATOM 819 C C . GLU A 1 100 ? -26.042 -6.973 6.450 1.00 59.97 100 GLU A C 1
ATOM 821 O O . GLU A 1 100 ? -25.853 -7.538 5.368 1.00 59.97 100 GLU A O 1
ATOM 826 N N . LYS A 1 101 ? -26.964 -7.423 7.302 1.00 49.53 101 LYS A N 1
ATOM 827 C CA . LYS A 1 101 ? -27.921 -8.485 6.972 1.00 49.53 101 LYS A CA 1
ATOM 828 C C . LYS A 1 101 ? -28.992 -7.862 6.047 1.00 49.53 101 LYS A C 1
ATOM 830 O O . LYS A 1 101 ? -29.915 -7.231 6.537 1.00 49.53 101 LYS A O 1
ATOM 835 N N . LYS A 1 102 ? -28.806 -7.968 4.721 1.00 54.34 102 LYS A N 1
ATOM 836 C CA . LYS A 1 102 ? -29.697 -7.558 3.590 1.00 54.34 102 LYS A CA 1
ATOM 837 C C . LYS A 1 102 ? -31.226 -7.539 3.883 1.00 54.34 102 LYS A C 1
ATOM 839 O O . LYS A 1 102 ? -31.678 -8.414 4.618 1.00 54.34 102 LYS A O 1
ATOM 844 N N . PRO A 1 103 ? -32.071 -6.878 3.047 1.00 51.78 103 PRO A N 1
ATOM 845 C CA . PRO A 1 103 ? -32.025 -5.528 2.452 1.00 51.78 103 PRO A CA 1
ATOM 846 C C . PRO A 1 103 ? -33.380 -4.780 2.633 1.00 51.78 103 PRO A C 1
ATOM 848 O O . PRO A 1 103 ? -34.438 -5.360 2.396 1.00 51.78 103 PRO A O 1
ATOM 851 N N . GLY A 1 104 ? -33.398 -3.487 2.981 1.00 49.88 104 GLY A N 1
ATOM 852 C CA . GLY A 1 104 ? -34.687 -2.777 3.108 1.00 49.88 104 GLY A CA 1
ATOM 853 C C . GLY A 1 104 ? -34.657 -1.260 3.270 1.00 49.88 104 GLY A C 1
ATOM 854 O O . GLY A 1 104 ? -35.632 -0.610 2.912 1.00 49.88 104 GLY A O 1
ATOM 855 N N . GLU A 1 105 ? -33.558 -0.669 3.726 1.00 48.56 105 GLU A N 1
ATOM 856 C CA . GLU A 1 105 ? -33.475 0.781 3.910 1.00 48.56 105 GLU A CA 1
ATOM 857 C C . GLU A 1 105 ? -32.163 1.276 3.308 1.00 48.56 105 GLU A C 1
ATOM 859 O O . GLU A 1 105 ? -31.086 0.905 3.763 1.00 48.56 105 GLU A O 1
ATOM 864 N N . LEU A 1 106 ? -32.241 2.074 2.237 1.00 52.41 106 LEU A N 1
ATOM 865 C CA . LEU A 1 106 ? -31.069 2.798 1.752 1.00 52.41 106 LEU A CA 1
ATOM 866 C C . LEU A 1 106 ? -30.689 3.845 2.809 1.00 52.41 106 LEU A C 1
ATOM 868 O O . LEU A 1 106 ? -31.504 4.732 3.082 1.00 52.41 106 LEU A O 1
ATOM 872 N N . PRO A 1 107 ? -29.454 3.853 3.338 1.00 47.00 107 PRO A N 1
ATOM 873 C CA . PRO A 1 107 ? -28.947 5.036 4.000 1.00 47.00 107 PRO A CA 1
ATOM 874 C C . PRO A 1 107 ? -28.695 6.089 2.919 1.00 47.00 107 PRO A C 1
ATOM 876 O O . PRO A 1 107 ? -28.072 5.818 1.894 1.00 47.00 107 PRO A O 1
ATOM 879 N N . SER A 1 108 ? -29.153 7.315 3.156 1.00 51.22 108 SER A N 1
ATOM 880 C CA . SER A 1 108 ? -29.017 8.471 2.257 1.00 51.22 108 SER A CA 1
ATOM 881 C C . SER A 1 108 ? -27.566 8.994 2.118 1.00 51.22 108 SER A C 1
ATOM 883 O O . SER A 1 108 ? -27.344 10.185 1.902 1.00 51.22 108 SER A O 1
ATOM 885 N N . GLY A 1 109 ? -26.565 8.123 2.263 1.00 51.53 109 GLY A N 1
ATOM 886 C CA . GLY A 1 109 ? -25.137 8.423 2.201 1.00 51.53 109 GLY A CA 1
ATOM 887 C C . GLY A 1 109 ? -24.440 7.606 1.115 1.00 51.53 109 GLY A C 1
ATOM 888 O O . GLY A 1 109 ? -24.864 6.504 0.786 1.00 51.53 109 GLY A O 1
ATOM 889 N N . ARG A 1 110 ? -23.372 8.168 0.535 1.00 38.97 110 ARG A N 1
ATOM 890 C CA . ARG A 1 110 ? -22.606 7.574 -0.573 1.00 38.97 110 ARG A CA 1
ATOM 891 C C . ARG A 1 110 ? -22.140 6.155 -0.221 1.00 38.97 110 ARG A C 1
ATOM 893 O O . ARG A 1 110 ? -21.183 5.986 0.528 1.00 38.97 110 ARG A O 1
ATOM 900 N N . VAL A 1 111 ? -22.804 5.150 -0.785 1.00 46.78 111 VAL A N 1
ATOM 901 C CA . VAL A 1 111 ? -22.367 3.754 -0.731 1.00 46.78 111 VAL A CA 1
ATOM 902 C C . VAL A 1 111 ? -21.242 3.585 -1.749 1.00 46.78 111 VAL A C 1
ATOM 904 O O . VAL A 1 111 ? -21.455 3.740 -2.953 1.00 46.78 111 VAL A O 1
ATOM 907 N N . LEU A 1 112 ? -20.031 3.302 -1.272 1.00 44.94 112 LEU A N 1
ATOM 908 C CA . LEU A 1 112 ? -18.916 2.915 -2.132 1.00 44.94 112 LEU A CA 1
ATOM 909 C C . LEU A 1 112 ? -19.172 1.489 -2.626 1.00 44.94 112 LEU A C 1
ATOM 911 O O . LEU A 1 112 ? -19.044 0.525 -1.873 1.00 44.94 112 LEU A O 1
ATOM 915 N N . TYR A 1 113 ? -19.563 1.360 -3.893 1.00 42.88 113 TYR A N 1
ATOM 916 C CA . TYR A 1 113 ? -19.596 0.076 -4.583 1.00 42.88 113 TYR A CA 1
ATOM 917 C C . TYR A 1 113 ? -18.160 -0.449 -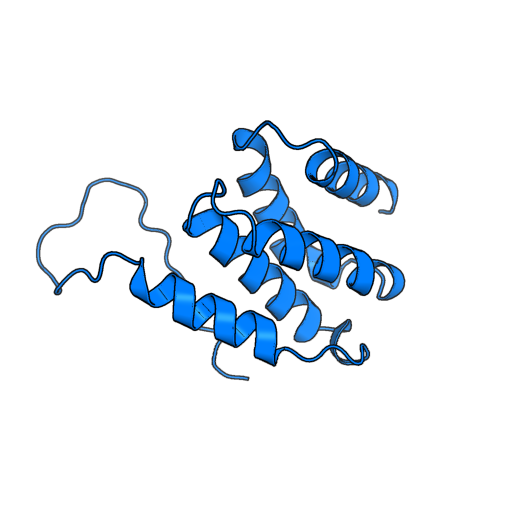4.705 1.00 42.88 113 TYR A C 1
ATOM 919 O O . TYR A 1 113 ? -17.406 -0.023 -5.578 1.00 42.88 113 TYR A O 1
ATOM 927 N N . PHE A 1 114 ? -17.775 -1.386 -3.838 1.00 43.97 114 PHE A N 1
ATOM 928 C CA . PHE A 1 114 ? -16.630 -2.251 -4.105 1.00 43.97 114 PHE A CA 1
ATOM 929 C C . PHE A 1 114 ? -17.034 -3.218 -5.221 1.00 43.97 114 PHE A C 1
ATOM 931 O O . PHE A 1 114 ? -17.654 -4.252 -4.973 1.00 43.97 114 PHE A O 1
ATOM 938 N N . SER A 1 115 ? -16.714 -2.875 -6.469 1.00 39.78 115 SER A N 1
ATOM 939 C CA . SER A 1 115 ? -16.757 -3.849 -7.558 1.00 39.78 115 SER A CA 1
ATOM 940 C C . SER A 1 115 ? -15.707 -4.919 -7.272 1.00 39.78 115 SER A C 1
ATOM 942 O O . SER A 1 115 ? -14.511 -4.679 -7.399 1.00 39.78 115 SER A O 1
ATOM 944 N N . PHE A 1 116 ? -16.167 -6.107 -6.885 1.00 43.59 116 PHE A N 1
ATOM 945 C CA . PHE A 1 116 ? -15.383 -7.306 -6.553 1.00 43.59 116 PHE A CA 1
ATOM 946 C C . PHE A 1 116 ? -14.542 -7.881 -7.718 1.00 43.59 116 PHE A C 1
ATOM 948 O O . PHE A 1 116 ? -14.044 -8.997 -7.624 1.00 43.59 116 PHE A O 1
ATOM 955 N N . HIS A 1 117 ? -14.337 -7.136 -8.808 1.00 40.97 117 HIS A N 1
ATOM 956 C CA . HIS A 1 117 ? -13.624 -7.583 -10.013 1.00 40.97 117 HIS A CA 1
ATOM 957 C C . HIS A 1 117 ? -12.112 -7.813 -9.834 1.00 40.97 117 HIS A C 1
ATOM 959 O O . HIS A 1 117 ? -11.448 -8.167 -10.797 1.00 40.97 117 HIS A O 1
ATOM 965 N N . VAL A 1 118 ? -11.556 -7.632 -8.633 1.00 43.94 118 VAL A N 1
ATOM 966 C CA . VAL A 1 118 ? -10.117 -7.833 -8.362 1.00 43.94 118 VAL A CA 1
ATOM 967 C C . VAL A 1 118 ? -9.836 -9.170 -7.650 1.00 43.94 118 VAL A C 1
ATOM 969 O O . VAL A 1 118 ? -8.684 -9.539 -7.471 1.00 43.94 118 VAL A O 1
ATOM 972 N N . LEU A 1 119 ? -10.869 -9.930 -7.257 1.00 36.44 119 LEU A N 1
ATOM 973 C CA . LEU A 1 119 ? -10.721 -11.241 -6.594 1.00 36.44 119 LEU A CA 1
ATOM 974 C C . LEU A 1 119 ? -10.865 -12.448 -7.539 1.00 36.44 119 LEU A C 1
ATOM 976 O O . LEU A 1 119 ? -10.751 -13.582 -7.083 1.00 36.44 119 LEU A O 1
ATOM 980 N N . GLU A 1 120 ? -11.081 -12.212 -8.834 1.00 28.89 120 GLU A N 1
ATOM 981 C CA . GLU A 1 120 ? -11.059 -13.243 -9.877 1.00 28.89 120 GLU A CA 1
ATOM 982 C C . GLU A 1 120 ? -9.933 -12.939 -10.873 1.00 28.89 120 GLU A C 1
ATOM 984 O O . GLU A 1 120 ? -10.160 -12.340 -11.923 1.00 28.89 120 GLU A O 1
ATOM 989 N N . ALA A 1 121 ? -8.706 -13.321 -10.517 1.00 34.31 121 ALA A N 1
ATOM 990 C CA . ALA A 1 121 ? -7.595 -13.516 -11.448 1.00 34.31 121 ALA A CA 1
ATOM 991 C C . ALA A 1 121 ? -6.622 -14.549 -10.870 1.00 34.31 121 ALA A C 1
ATOM 993 O O . ALA A 1 121 ? -6.234 -14.390 -9.689 1.00 34.31 121 ALA A O 1
#

pLDDT: mean 72.29, std 16.42, range [28.89, 92.75]

InterPro domains:
  IPR016903 Nucleolar complex-associated protein 3 [PTHR14428] (1-102)

Foldseek 3Di:
DVVVVVVLVVDLVDDPDLPVLVVSLVCLQVCVQVDDLVCLVVLLV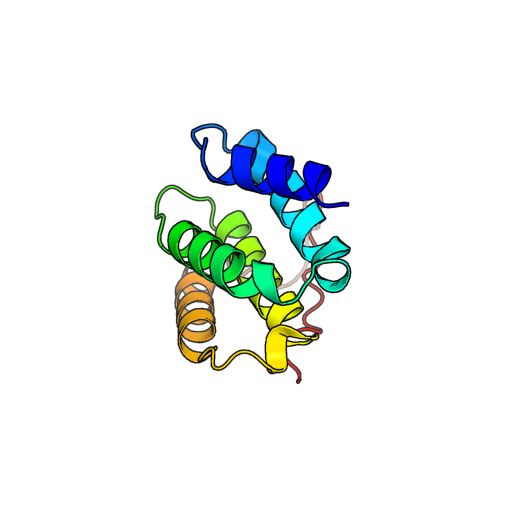SLLVQLPPPVHDLVSNVSSLSSNLSNCVHPPVPPPDDNVVSVVSVVVSVVVDPPDPDDDDDDPDDDPPPPPVSVPD

Secondary structure (DSSP, 8-state):
-HHHHHHHHHHHHT-S-GGGHHHHHHHHHHHGGGS-GGGHHHHHHHHHHHHH-TTS-HHHHHHHHHHHHHHHHTGGGGS---THHHHHHHHHHHTTS------S---SS-------TTS--

Organism: Heligmosomoides polygyrus (NCBI:txid6339)

Sequence (121 aa):
MKHVFQCYFSVLKRVPNVALLEPVLEGLSKFAHLLGVEFFEDIIYTMENLVENKNLRLLDQLYCINTVFVILSGDGQLLNVDPSRFYRSVYRLLNQLPFEKKPGELPSGRVLYFSFHVLEA

Radius of gyration: 15.24 Å; chains: 1; bounding box: 46×29×29 Å